Protein AF-A0A2V7JH60-F1 (afdb_monomer_lite)

Secondary structure (DSSP, 8-state):
----TTSHHHHHHHHHHHHHHH-TT-TT--HHHHHHHHHHHHHH-TT-TTHHHHHHHHHHHHHHHHHHHHHHHHHHHHHTTS------------HHHHHHHHHHHHHHHHHHHHHHHHHHHHHHHHHHS---

Structure (mmCIF, N/CA/C/O backbone):
data_AF-A0A2V7JH60-F1
#
_entry.id   AF-A0A2V7JH60-F1
#
loop_
_atom_site.group_PDB
_atom_site.id
_atom_site.type_symbol
_atom_site.label_atom_id
_atom_site.label_alt_id
_atom_site.label_comp_id
_atom_site.label_asym_id
_atom_site.label_entity_id
_atom_site.label_seq_id
_atom_site.pdbx_PDB_ins_code
_atom_site.Cartn_x
_atom_site.Cartn_y
_atom_site.Cartn_z
_atom_site.occupancy
_atom_site.B_iso_or_equiv
_atom_site.auth_seq_id
_atom_site.auth_comp_id
_atom_site.auth_asym_id
_atom_site.auth_atom_id
_atom_site.pdbx_PDB_model_num
ATOM 1 N N . MET A 1 1 ? 0.352 -5.268 -31.745 1.00 51.56 1 MET A N 1
ATOM 2 C CA . MET A 1 1 ? 1.225 -4.368 -30.958 1.00 51.56 1 MET A CA 1
ATOM 3 C C . MET A 1 1 ? 2.415 -5.177 -30.475 1.00 51.56 1 MET A C 1
ATOM 5 O O . MET A 1 1 ? 2.191 -6.235 -29.906 1.00 51.56 1 MET A O 1
ATOM 9 N N . ARG A 1 2 ? 3.653 -4.747 -30.751 1.00 52.59 2 ARG A N 1
ATOM 10 C CA . ARG A 1 2 ? 4.847 -5.390 -30.180 1.00 52.59 2 ARG A CA 1
ATOM 11 C C . ARG A 1 2 ? 4.934 -4.985 -28.711 1.00 52.59 2 ARG A C 1
ATOM 13 O O . ARG A 1 2 ? 5.109 -3.809 -28.412 1.00 52.59 2 ARG A O 1
ATOM 20 N N . THR A 1 3 ? 4.736 -5.936 -27.810 1.00 61.88 3 THR A N 1
ATOM 21 C CA . THR A 1 3 ? 5.021 -5.762 -26.389 1.00 61.88 3 THR A CA 1
ATOM 22 C C . THR A 1 3 ? 6.510 -6.025 -26.192 1.00 61.88 3 THR A C 1
ATOM 24 O O . THR A 1 3 ? 7.017 -7.065 -26.604 1.00 61.88 3 THR A O 1
ATOM 27 N N . HIS A 1 4 ? 7.227 -5.068 -25.607 1.00 64.25 4 HIS A N 1
ATOM 28 C CA . HIS A 1 4 ? 8.632 -5.225 -25.232 1.00 64.25 4 HIS A CA 1
ATOM 29 C C . HIS A 1 4 ? 8.714 -5.311 -23.698 1.00 64.25 4 HIS A C 1
ATOM 31 O O . HIS A 1 4 ? 9.048 -4.317 -23.058 1.00 64.25 4 HIS A O 1
ATOM 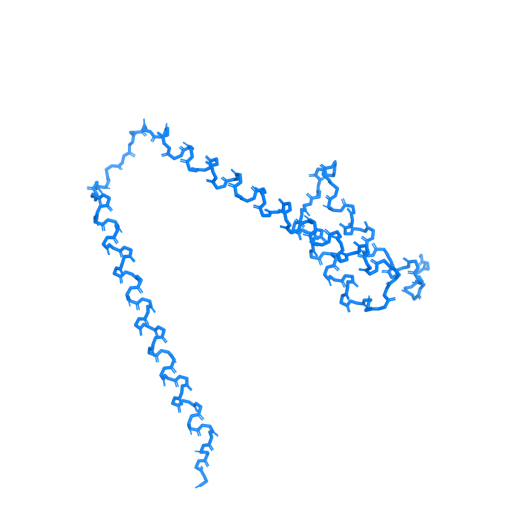37 N N . PRO A 1 5 ? 8.324 -6.451 -23.091 1.00 67.62 5 PRO A N 1
ATOM 38 C CA . PRO A 1 5 ? 8.178 -6.577 -21.637 1.00 67.62 5 PRO A CA 1
ATOM 39 C C . PRO A 1 5 ? 9.501 -6.433 -20.870 1.00 67.62 5 PRO A C 1
ATOM 41 O O . PRO A 1 5 ? 9.481 -6.093 -19.692 1.00 67.62 5 PRO A O 1
ATOM 44 N N . ASP A 1 6 ? 10.639 -6.635 -21.538 1.00 70.81 6 ASP A N 1
ATOM 45 C CA . ASP A 1 6 ? 11.956 -6.665 -20.894 1.00 70.81 6 ASP A CA 1
ATOM 46 C C . ASP A 1 6 ? 12.694 -5.323 -20.919 1.00 70.81 6 ASP A C 1
ATOM 48 O O . ASP A 1 6 ? 13.820 -5.223 -20.412 1.00 70.81 6 ASP A O 1
ATOM 52 N N . THR A 1 7 ? 12.087 -4.281 -21.495 1.00 81.38 7 THR A N 1
ATOM 53 C CA . THR A 1 7 ? 12.693 -2.952 -21.458 1.00 81.38 7 THR A CA 1
ATOM 54 C C . THR A 1 7 ? 12.642 -2.397 -20.045 1.00 81.38 7 THR A C 1
ATOM 56 O O . THR A 1 7 ? 11.762 -2.716 -19.240 1.00 81.38 7 THR A O 1
ATOM 59 N N . ARG A 1 8 ? 13.613 -1.544 -19.726 1.00 81.00 8 ARG A N 1
ATOM 60 C CA . ARG A 1 8 ? 13.632 -0.844 -18.445 1.00 81.00 8 ARG A CA 1
ATOM 61 C C . ARG A 1 8 ? 12.337 -0.062 -18.265 1.00 81.00 8 ARG A C 1
ATOM 63 O O . ARG A 1 8 ? 11.696 -0.179 -17.232 1.00 81.00 8 ARG A O 1
ATOM 70 N N . GLU A 1 9 ? 11.919 0.652 -19.300 1.00 80.38 9 GLU A N 1
ATOM 71 C CA . GLU A 1 9 ? 10.700 1.449 -19.320 1.00 80.38 9 GLU A CA 1
ATOM 72 C C . GLU A 1 9 ? 9.487 0.605 -18.929 1.00 80.38 9 GLU A C 1
ATOM 74 O O . GLU A 1 9 ? 8.697 1.050 -18.104 1.00 80.38 9 GLU A O 1
ATOM 79 N N . ALA A 1 10 ? 9.373 -0.627 -19.445 1.00 80.25 10 ALA A N 1
ATOM 80 C CA . ALA A 1 10 ? 8.278 -1.533 -19.112 1.00 80.25 10 ALA A CA 1
ATOM 81 C C . ALA A 1 10 ? 8.256 -1.918 -17.624 1.00 80.25 10 ALA A C 1
ATOM 83 O O . ALA A 1 10 ? 7.178 -1.955 -17.023 1.00 80.25 10 ALA A O 1
ATOM 84 N N . ARG A 1 11 ? 9.427 -2.138 -17.010 1.00 79.12 11 ARG A N 1
ATOM 85 C CA . ARG A 1 11 ? 9.553 -2.425 -15.570 1.00 79.12 11 ARG A CA 1
ATOM 86 C C . ARG A 1 11 ? 9.156 -1.231 -14.699 1.00 79.12 11 ARG A C 1
ATOM 88 O O . ARG A 1 11 ? 8.518 -1.416 -13.662 1.00 79.12 11 ARG A O 1
ATOM 95 N N . GLU A 1 12 ? 9.441 -0.012 -15.155 1.00 88.81 12 GLU A N 1
ATOM 96 C CA . GLU A 1 12 ? 9.127 1.216 -14.412 1.00 88.81 12 GLU A CA 1
ATOM 97 C C . GLU A 1 12 ? 7.659 1.668 -14.541 1.00 88.81 12 GLU A C 1
ATOM 99 O O . GLU A 1 12 ? 7.197 2.505 -13.763 1.00 88.81 12 GLU A O 1
ATOM 104 N N . ILE A 1 13 ? 6.869 1.106 -15.469 1.00 92.06 13 ILE A N 1
ATOM 105 C CA . ILE A 1 13 ? 5.432 1.432 -15.600 1.00 92.06 13 ILE A CA 1
ATOM 106 C C . ILE A 1 13 ? 4.686 1.185 -14.281 1.00 92.06 13 ILE A C 1
ATOM 108 O O . ILE A 1 13 ? 3.786 1.950 -13.928 1.00 92.06 13 ILE A O 1
ATOM 112 N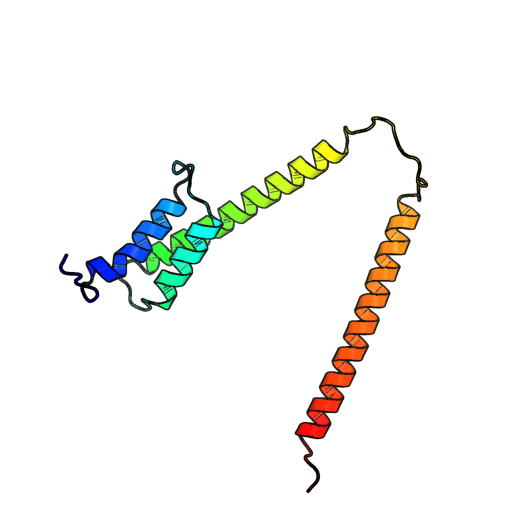 N . ALA A 1 14 ? 5.041 0.121 -13.555 1.00 91.81 14 ALA A N 1
ATOM 113 C CA . ALA A 1 14 ? 4.404 -0.216 -12.284 1.00 91.81 14 ALA A CA 1
ATOM 114 C C . ALA A 1 14 ? 4.605 0.889 -11.235 1.00 91.81 14 ALA A C 1
ATOM 116 O O . ALA A 1 14 ? 3.649 1.259 -10.551 1.00 91.81 14 ALA A O 1
ATOM 117 N N . PHE A 1 15 ? 5.809 1.467 -11.175 1.00 96.00 15 PHE A N 1
ATOM 118 C CA . PHE A 1 15 ? 6.112 2.601 -10.307 1.00 96.00 15 PHE A CA 1
ATOM 119 C C . PHE A 1 15 ? 5.240 3.815 -10.648 1.00 96.00 15 PHE A C 1
ATOM 121 O O . PHE A 1 15 ? 4.546 4.336 -9.776 1.00 96.00 15 PHE A O 1
ATOM 128 N N . TRP A 1 16 ? 5.202 4.228 -11.919 1.00 96.88 16 TRP A N 1
ATOM 129 C CA . TRP A 1 16 ? 4.442 5.413 -12.332 1.00 96.88 16 TRP A CA 1
ATOM 130 C C . TRP A 1 16 ? 2.936 5.261 -12.132 1.00 96.88 16 TRP A C 1
ATOM 132 O O . TRP A 1 16 ? 2.274 6.196 -11.685 1.00 96.88 16 TRP A O 1
ATOM 142 N N . LYS A 1 17 ? 2.387 4.070 -12.398 1.00 95.81 17 LYS A N 1
ATOM 143 C CA . LYS A 1 17 ? 0.980 3.768 -12.104 1.00 95.81 17 LYS A CA 1
ATOM 144 C C . LYS A 1 17 ? 0.682 3.891 -10.613 1.00 95.81 17 LYS A C 1
ATOM 146 O O . LYS A 1 17 ? -0.325 4.489 -10.245 1.00 95.81 17 LYS A O 1
ATOM 151 N N . ALA A 1 18 ? 1.552 3.352 -9.762 1.00 96.81 18 ALA A N 1
ATOM 152 C CA . ALA A 1 18 ? 1.383 3.438 -8.319 1.00 96.81 18 ALA A CA 1
ATOM 153 C C . ALA A 1 18 ? 1.493 4.886 -7.815 1.00 96.81 18 ALA A C 1
ATOM 155 O O . ALA A 1 18 ? 0.661 5.316 -7.020 1.00 96.81 18 ALA A O 1
ATOM 156 N N . ALA A 1 19 ? 2.452 5.662 -8.329 1.00 97.00 19 ALA A N 1
ATOM 157 C CA . ALA A 1 19 ? 2.592 7.083 -8.015 1.00 97.00 19 ALA A CA 1
ATOM 158 C C . ALA A 1 19 ? 1.345 7.888 -8.422 1.00 97.00 19 ALA A C 1
ATOM 160 O O . ALA A 1 19 ? 0.852 8.689 -7.635 1.00 97.00 19 ALA A O 1
ATOM 161 N N . TYR A 1 20 ? 0.780 7.620 -9.603 1.00 97.50 20 TYR A N 1
ATOM 162 C CA . TYR A 1 20 ? -0.455 8.265 -10.056 1.00 97.50 20 TYR A CA 1
ATOM 163 C C . TYR A 1 20 ? -1.673 7.910 -9.186 1.00 97.50 20 TYR A C 1
ATOM 165 O O . TYR A 1 20 ? -2.553 8.740 -8.983 1.00 97.50 20 TYR A O 1
ATOM 173 N N . LEU A 1 21 ? -1.737 6.695 -8.631 1.00 97.50 21 LEU A N 1
ATOM 174 C CA . LEU A 1 21 ? -2.794 6.304 -7.686 1.00 97.50 21 LEU A CA 1
ATOM 175 C C . LEU A 1 21 ? -2.685 7.007 -6.325 1.00 97.50 21 LEU A C 1
ATOM 177 O O . LEU A 1 21 ? -3.688 7.088 -5.618 1.00 97.50 21 LEU A O 1
ATOM 181 N N . LEU A 1 22 ? -1.491 7.479 -5.953 1.00 96.75 22 LEU A N 1
ATOM 182 C CA . LEU A 1 22 ? -1.256 8.234 -4.720 1.00 96.75 22 LEU A CA 1
ATOM 183 C C . LEU A 1 22 ? -1.559 9.727 -4.848 1.00 96.75 22 LEU A C 1
ATOM 185 O O . LEU A 1 22 ? -1.641 10.398 -3.820 1.00 96.75 22 LEU A O 1
ATOM 189 N N . ASP A 1 23 ? -1.690 10.246 -6.068 1.00 95.44 23 ASP A N 1
ATOM 190 C CA . ASP A 1 23 ? -1.938 11.663 -6.310 1.00 95.44 23 ASP A CA 1
ATOM 191 C C . ASP A 1 23 ? -3.279 12.095 -5.685 1.00 95.44 23 ASP A C 1
ATOM 193 O O . ASP A 1 23 ? -4.327 11.590 -6.093 1.00 95.44 23 ASP A O 1
ATOM 197 N N . PRO A 1 24 ? -3.293 13.045 -4.730 1.00 91.25 24 PRO A N 1
ATOM 198 C CA . PRO A 1 24 ? -4.535 13.571 -4.168 1.00 91.25 24 PRO A CA 1
ATOM 199 C C . PRO A 1 24 ? -5.458 14.228 -5.205 1.00 91.25 24 PRO A C 1
ATOM 201 O O . PRO A 1 24 ? -6.662 14.315 -4.972 1.00 91.25 24 PRO A O 1
ATOM 204 N N . ALA A 1 25 ? -4.923 14.692 -6.340 1.00 94.44 25 ALA A N 1
ATOM 205 C CA . ALA A 1 25 ? -5.721 15.224 -7.443 1.00 94.44 25 ALA A CA 1
ATOM 206 C C . ALA A 1 25 ? -6.391 14.119 -8.281 1.00 94.44 25 ALA A C 1
ATOM 208 O O . ALA A 1 25 ? -7.342 14.389 -9.021 1.00 94.44 25 ALA A O 1
ATOM 209 N N . ASN A 1 26 ? -5.942 12.866 -8.157 1.00 94.00 26 ASN A N 1
ATOM 210 C CA . ASN A 1 26 ? -6.556 11.729 -8.823 1.00 94.00 26 ASN A CA 1
ATOM 211 C C . ASN A 1 26 ? -7.785 11.241 -8.041 1.00 94.00 26 ASN A C 1
ATOM 213 O O . ASN A 1 26 ? -7.685 10.448 -7.108 1.00 94.00 26 ASN A O 1
ATOM 217 N N . GLN A 1 27 ? -8.972 11.656 -8.486 1.00 92.44 27 GLN A N 1
ATOM 218 C CA . GLN A 1 27 ? -10.254 11.286 -7.866 1.00 92.44 27 GLN A CA 1
ATOM 219 C C . GLN A 1 27 ? -10.569 9.783 -7.919 1.00 92.44 27 GLN A C 1
ATOM 221 O O . GLN A 1 27 ? -11.383 9.296 -7.139 1.00 92.44 27 GLN A O 1
ATOM 226 N N . SER A 1 28 ? -9.957 9.051 -8.852 1.00 92.44 28 SER A N 1
ATOM 227 C CA . SER A 1 28 ? -10.092 7.591 -8.963 1.00 92.44 28 SER A CA 1
ATOM 228 C C . SER A 1 28 ? -8.966 6.843 -8.239 1.00 92.44 28 SER A C 1
ATOM 230 O O . SER A 1 28 ? -8.967 5.613 -8.188 1.00 92.44 28 SER A O 1
ATOM 232 N N . GLY A 1 29 ? -7.983 7.576 -7.711 1.00 91.31 29 GLY A N 1
ATOM 233 C CA . GLY A 1 29 ? -6.865 7.049 -6.949 1.00 91.31 29 GLY A CA 1
ATOM 234 C C . GLY A 1 29 ? -7.250 6.727 -5.510 1.00 91.31 29 GLY A C 1
ATOM 235 O O . GLY A 1 29 ? -8.269 7.168 -4.981 1.00 91.31 29 GLY A O 1
ATOM 236 N N . SER A 1 30 ? -6.414 5.933 -4.849 1.00 95.12 30 SER A N 1
ATOM 237 C CA . SER A 1 30 ? -6.510 5.751 -3.405 1.00 95.12 30 SER A CA 1
ATOM 238 C C . SER A 1 30 ? -5.141 5.453 -2.819 1.00 95.12 30 SER A C 1
ATOM 240 O O . SER A 1 30 ? -4.326 4.747 -3.421 1.00 95.12 30 SER A O 1
ATOM 242 N N . LEU A 1 31 ? -4.919 5.931 -1.592 1.00 95.38 31 LEU A N 1
ATOM 243 C CA . LEU A 1 31 ? -3.678 5.680 -0.862 1.00 95.38 31 LEU A CA 1
ATOM 244 C C . LEU A 1 31 ? -3.408 4.178 -0.703 1.00 95.38 31 LEU A C 1
ATOM 246 O O . LEU A 1 31 ? -2.281 3.735 -0.890 1.00 95.38 31 LEU A O 1
ATOM 250 N N . ALA A 1 32 ? -4.444 3.379 -0.428 1.00 95.31 32 ALA A N 1
ATOM 251 C CA . ALA A 1 32 ? -4.314 1.931 -0.280 1.00 95.31 32 ALA A CA 1
ATOM 252 C C . ALA A 1 32 ? -3.859 1.248 -1.583 1.00 95.31 32 ALA A C 1
ATOM 254 O O . ALA A 1 32 ? -2.930 0.440 -1.558 1.00 95.31 32 ALA A O 1
ATOM 255 N N . ALA A 1 33 ? -4.468 1.598 -2.721 1.00 96.25 33 ALA A N 1
ATOM 256 C CA . ALA A 1 33 ? -4.093 1.031 -4.016 1.00 96.25 33 ALA A CA 1
ATOM 257 C C . ALA A 1 33 ? -2.684 1.465 -4.446 1.00 96.25 33 ALA A C 1
ATOM 259 O O . ALA A 1 33 ? -1.915 0.646 -4.947 1.00 96.25 33 ALA A O 1
ATOM 260 N N . GLY A 1 34 ? -2.320 2.728 -4.211 1.00 97.06 34 GLY A N 1
ATOM 261 C CA . GLY A 1 34 ? -0.974 3.223 -4.492 1.00 97.06 34 GLY A CA 1
ATOM 262 C C . GLY A 1 34 ? 0.099 2.549 -3.632 1.00 97.06 34 GLY 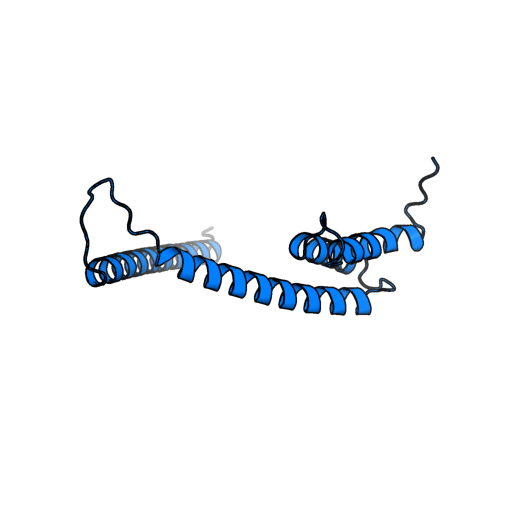A C 1
ATOM 263 O O . GLY A 1 34 ? 1.126 2.137 -4.165 1.00 97.06 34 GLY A O 1
ATOM 264 N N . ILE A 1 35 ? -0.152 2.337 -2.332 1.00 97.94 35 ILE A N 1
ATOM 265 C CA . ILE A 1 35 ? 0.755 1.576 -1.451 1.00 97.94 35 ILE A CA 1
ATOM 266 C C . ILE A 1 35 ? 0.941 0.148 -1.973 1.00 97.94 35 ILE A C 1
ATOM 268 O O . ILE A 1 35 ? 2.078 -0.290 -2.128 1.00 97.94 35 ILE A O 1
ATOM 272 N N . ALA A 1 36 ? -0.150 -0.553 -2.299 1.00 97.75 36 ALA A N 1
ATOM 273 C CA . ALA A 1 36 ? -0.077 -1.913 -2.832 1.00 97.75 36 ALA A CA 1
ATOM 274 C C . ALA A 1 36 ? 0.706 -1.972 -4.159 1.00 97.75 36 ALA A C 1
ATOM 276 O O . ALA A 1 36 ? 1.511 -2.879 -4.369 1.00 97.75 36 ALA A O 1
ATOM 277 N N . GLY A 1 37 ? 0.520 -0.979 -5.035 1.00 96.56 37 GLY A N 1
ATOM 278 C CA . GLY A 1 37 ? 1.281 -0.854 -6.278 1.00 96.56 37 GLY A CA 1
ATOM 279 C C . GLY A 1 37 ? 2.780 -0.640 -6.045 1.00 96.56 37 GLY A C 1
ATOM 280 O O . GLY A 1 37 ? 3.599 -1.268 -6.717 1.00 96.56 37 GLY A O 1
ATOM 281 N N . LEU A 1 38 ? 3.151 0.195 -5.068 1.00 97.31 38 LEU A N 1
ATOM 282 C CA . LEU A 1 38 ? 4.551 0.420 -4.700 1.00 97.31 38 LEU A CA 1
ATOM 283 C C . LEU A 1 38 ? 5.184 -0.819 -4.059 1.00 97.31 38 LEU A C 1
ATOM 285 O O . LEU A 1 38 ? 6.324 -1.141 -4.385 1.00 97.31 38 LEU A O 1
ATOM 289 N N . ASP A 1 39 ? 4.455 -1.544 -3.208 1.00 97.38 39 ASP A N 1
ATOM 290 C CA . ASP A 1 39 ? 4.918 -2.815 -2.636 1.00 97.38 39 ASP A CA 1
ATOM 291 C C . ASP A 1 39 ? 5.155 -3.866 -3.745 1.00 97.38 39 ASP A C 1
ATOM 293 O O . ASP A 1 39 ? 6.165 -4.579 -3.740 1.00 97.38 39 ASP A O 1
ATOM 297 N N . GLY A 1 40 ? 4.286 -3.905 -4.762 1.00 95.38 40 GLY A N 1
ATOM 298 C CA . GLY A 1 40 ? 4.477 -4.720 -5.967 1.00 95.38 40 GLY A CA 1
ATOM 299 C C . GLY A 1 40 ? 5.722 -4.326 -6.770 1.00 95.38 40 GLY A C 1
ATOM 300 O O . GLY A 1 40 ? 6.512 -5.184 -7.159 1.00 95.38 40 GLY A O 1
ATOM 301 N N . TYR A 1 41 ? 5.955 -3.028 -6.973 1.00 94.88 41 TYR A N 1
ATOM 302 C CA . TYR A 1 41 ? 7.154 -2.543 -7.661 1.00 94.88 41 TYR A CA 1
ATOM 303 C C . TYR A 1 41 ? 8.444 -2.874 -6.888 1.00 94.88 41 TYR A C 1
ATOM 305 O O . TYR A 1 41 ? 9.395 -3.382 -7.482 1.00 94.88 41 TYR A O 1
ATOM 313 N N . LEU A 1 42 ? 8.466 -2.640 -5.571 1.00 95.38 42 LEU A N 1
ATOM 314 C CA . LEU A 1 42 ? 9.632 -2.865 -4.706 1.00 95.38 42 LEU A CA 1
ATOM 315 C C . LEU A 1 42 ? 10.012 -4.342 -4.561 1.00 95.38 42 LEU A C 1
ATOM 317 O O . LEU A 1 42 ? 11.187 -4.639 -4.325 1.00 95.38 42 LEU A O 1
ATOM 321 N N . SER A 1 43 ? 9.030 -5.242 -4.662 1.00 95.19 43 SER A N 1
ATOM 322 C CA . SER A 1 43 ? 9.239 -6.694 -4.623 1.00 95.19 43 SER A CA 1
ATOM 323 C C . SER A 1 43 ? 9.692 -7.250 -5.972 1.00 95.19 43 SER A C 1
ATOM 325 O O . SER A 1 43 ? 10.606 -8.070 -6.008 1.00 95.19 43 SER A O 1
ATOM 327 N N . ALA A 1 44 ? 9.112 -6.776 -7.078 1.00 91.25 44 ALA A N 1
ATOM 328 C CA . ALA A 1 44 ? 9.493 -7.205 -8.422 1.00 91.25 44 ALA A CA 1
ATOM 329 C C . ALA A 1 44 ? 10.841 -6.623 -8.889 1.00 91.25 44 ALA A C 1
ATOM 331 O O . ALA A 1 44 ? 11.529 -7.247 -9.692 1.00 91.25 44 ALA A O 1
ATOM 332 N N . ASN A 1 45 ? 11.226 -5.441 -8.391 1.00 88.62 45 ASN A N 1
ATOM 333 C CA . ASN A 1 45 ? 12.434 -4.722 -8.805 1.00 88.62 45 ASN A CA 1
ATOM 334 C C . ASN A 1 45 ? 13.290 -4.343 -7.578 1.00 88.62 45 ASN A C 1
ATOM 336 O O . ASN A 1 45 ? 13.299 -3.179 -7.155 1.00 88.62 45 ASN A O 1
ATOM 340 N N . PRO A 1 46 ? 14.020 -5.306 -6.979 1.00 84.94 46 PRO A N 1
ATOM 341 C CA . PRO A 1 46 ? 14.839 -5.057 -5.792 1.00 84.94 46 PRO A CA 1
ATOM 342 C C . PRO A 1 46 ? 15.966 -4.045 -6.035 1.00 84.94 46 PRO A C 1
ATOM 344 O O . PRO A 1 46 ? 16.303 -3.319 -5.109 1.00 84.94 46 PRO A O 1
ATOM 347 N N . ASP A 1 47 ? 16.451 -3.931 -7.274 1.00 88.69 47 ASP A N 1
ATOM 348 C CA . ASP A 1 47 ? 17.447 -2.943 -7.719 1.00 88.69 47 ASP A CA 1
ATOM 349 C C . ASP A 1 47 ? 16.843 -1.923 -8.706 1.00 88.69 47 ASP A C 1
ATOM 351 O O . ASP A 1 47 ? 17.538 -1.338 -9.536 1.00 88.69 47 ASP A O 1
ATOM 355 N N . GLY A 1 48 ? 15.515 -1.747 -8.663 1.00 86.75 48 GLY A N 1
ATOM 356 C CA . GLY A 1 48 ? 14.788 -0.847 -9.556 1.00 86.75 48 GLY A CA 1
ATOM 357 C C . GLY A 1 48 ? 15.247 0.602 -9.420 1.00 86.75 48 GLY A C 1
ATOM 358 O O . GLY A 1 48 ? 15.581 1.063 -8.325 1.00 86.75 48 GLY A O 1
ATOM 359 N N . TRP A 1 49 ? 15.221 1.347 -10.525 1.00 92.12 49 TRP A N 1
ATOM 360 C CA . TRP A 1 49 ? 15.782 2.699 -10.568 1.00 92.12 49 TRP A CA 1
ATOM 361 C C . TRP A 1 49 ? 15.107 3.646 -9.572 1.00 92.12 49 TRP A C 1
ATOM 363 O O . TRP A 1 49 ? 15.780 4.406 -8.886 1.00 92.12 49 TRP A O 1
ATOM 373 N N . TYR A 1 50 ? 13.782 3.547 -9.452 1.00 95.38 50 TYR A N 1
ATOM 374 C CA . TYR A 1 50 ? 12.981 4.375 -8.550 1.00 95.38 50 TYR A CA 1
ATOM 375 C C . TYR A 1 50 ? 12.773 3.753 -7.166 1.00 95.38 50 TYR A C 1
ATOM 377 O O . TYR A 1 50 ? 11.769 4.008 -6.503 1.00 95.38 50 TYR A O 1
ATOM 385 N N . ARG A 1 51 ? 13.648 2.843 -6.722 1.00 94.69 51 ARG A N 1
ATOM 386 C CA . ARG A 1 51 ? 13.464 2.145 -5.438 1.00 94.69 51 ARG A CA 1
ATOM 387 C C . ARG A 1 51 ? 13.410 3.104 -4.250 1.00 94.69 51 ARG A C 1
ATOM 389 O O . ARG A 1 51 ? 12.596 2.913 -3.340 1.00 94.69 51 ARG A O 1
ATOM 396 N N . ASN A 1 52 ? 14.276 4.113 -4.245 1.00 96.88 52 ASN A N 1
ATOM 397 C CA . ASN A 1 52 ? 14.357 5.080 -3.153 1.00 96.88 52 ASN A CA 1
ATOM 398 C C . ASN A 1 52 ? 13.090 5.940 -3.106 1.00 96.88 52 ASN A C 1
ATOM 400 O O . ASN A 1 52 ? 12.477 6.091 -2.049 1.00 96.88 52 ASN A O 1
ATOM 404 N N . GLU A 1 53 ? 12.647 6.411 -4.267 1.00 97.44 53 GLU A N 1
ATOM 405 C CA . GLU A 1 53 ? 11.425 7.179 -4.470 1.00 97.44 53 GLU A CA 1
ATOM 406 C C . GLU A 1 53 ? 10.194 6.354 -4.092 1.00 97.44 53 GLU A C 1
ATOM 408 O O . GLU A 1 53 ? 9.336 6.831 -3.354 1.00 97.44 53 GLU A O 1
ATOM 413 N N . ALA A 1 54 ? 10.128 5.089 -4.510 1.00 97.00 54 ALA A N 1
ATOM 414 C CA . ALA A 1 54 ? 9.050 4.174 -4.154 1.00 97.00 54 ALA A CA 1
ATOM 415 C C . ALA A 1 54 ? 8.989 3.925 -2.643 1.00 97.00 54 ALA A C 1
ATOM 417 O O . ALA A 1 54 ? 7.912 3.953 -2.050 1.00 97.00 54 ALA A O 1
ATOM 418 N N . THR A 1 55 ? 10.140 3.739 -1.991 1.00 97.56 55 THR A N 1
ATOM 419 C CA . THR A 1 55 ? 10.208 3.564 -0.532 1.00 97.56 55 THR A CA 1
ATOM 420 C C . THR A 1 55 ? 9.738 4.821 0.200 1.00 97.56 55 THR A C 1
ATOM 422 O O . THR A 1 55 ? 8.978 4.723 1.169 1.00 97.56 55 THR A O 1
ATOM 425 N N . LEU A 1 56 ? 10.164 6.000 -0.264 1.00 98.25 56 LEU A N 1
ATOM 426 C CA . LEU A 1 56 ? 9.746 7.287 0.285 1.00 98.25 56 LEU A CA 1
ATOM 427 C C . LEU A 1 56 ? 8.234 7.482 0.130 1.00 98.25 56 LEU A C 1
ATOM 429 O O . LEU A 1 56 ? 7.542 7.686 1.125 1.00 98.25 56 LEU A O 1
ATOM 433 N N . LEU A 1 57 ? 7.712 7.346 -1.092 1.00 97.81 57 LEU A N 1
ATOM 434 C CA . LEU A 1 57 ? 6.289 7.502 -1.391 1.00 97.81 57 LEU A CA 1
ATOM 435 C C . LEU A 1 57 ? 5.430 6.518 -0.598 1.00 97.81 57 LEU A C 1
ATOM 437 O O . LEU A 1 57 ? 4.411 6.917 -0.043 1.00 97.81 57 LEU A O 1
ATOM 441 N N . ARG A 1 58 ? 5.861 5.260 -0.462 1.00 98.00 58 ARG A N 1
ATOM 442 C CA . ARG A 1 58 ? 5.144 4.241 0.314 1.00 98.00 58 ARG A CA 1
ATOM 443 C C . ARG A 1 58 ? 5.042 4.618 1.792 1.00 98.00 58 ARG A C 1
ATOM 445 O O . ARG A 1 58 ? 3.976 4.479 2.389 1.00 98.00 58 ARG A O 1
ATOM 452 N N . ARG A 1 59 ? 6.129 5.113 2.397 1.00 98.06 59 ARG A N 1
ATOM 453 C CA . ARG A 1 59 ? 6.124 5.583 3.796 1.00 98.06 59 ARG A CA 1
ATOM 454 C C . ARG A 1 59 ? 5.221 6.802 3.968 1.00 98.06 59 ARG A C 1
ATOM 456 O O . ARG A 1 59 ? 4.398 6.812 4.879 1.00 98.06 59 ARG A O 1
ATOM 463 N N . THR A 1 60 ? 5.326 7.784 3.076 1.00 97.81 60 THR A N 1
ATOM 464 C CA . THR A 1 60 ? 4.492 8.994 3.106 1.00 97.81 60 THR A CA 1
ATOM 465 C C . THR A 1 60 ? 3.011 8.659 2.939 1.00 97.81 60 THR A C 1
ATOM 467 O O . THR A 1 60 ? 2.180 9.132 3.713 1.00 97.81 60 THR A O 1
ATOM 470 N N . ALA A 1 61 ? 2.674 7.783 1.993 1.00 96.75 61 ALA A N 1
ATOM 471 C CA . ALA A 1 61 ? 1.307 7.329 1.769 1.00 96.75 61 ALA A CA 1
ATOM 472 C C . ALA A 1 61 ? 0.739 6.572 2.977 1.00 96.75 61 ALA A C 1
ATOM 474 O O . ALA A 1 61 ? -0.422 6.771 3.326 1.00 96.75 61 ALA A O 1
ATOM 475 N N . ALA A 1 62 ? 1.548 5.749 3.653 1.00 96.19 62 ALA A N 1
ATOM 476 C CA . ALA A 1 62 ? 1.126 5.053 4.868 1.00 96.19 62 ALA A CA 1
ATOM 477 C C . ALA A 1 62 ? 0.794 6.031 6.009 1.00 96.19 62 ALA A C 1
ATOM 479 O O . ALA A 1 62 ? -0.212 5.856 6.697 1.00 96.19 62 ALA A O 1
ATOM 480 N N . VAL A 1 63 ? 1.593 7.091 6.177 1.00 97.12 63 VAL A N 1
ATOM 481 C CA . VAL A 1 63 ? 1.305 8.161 7.146 1.00 97.12 63 VAL A CA 1
ATOM 482 C C . VAL A 1 63 ? 0.015 8.894 6.773 1.00 97.12 63 VAL A C 1
ATOM 484 O O . VAL A 1 63 ? -0.864 9.047 7.620 1.00 97.12 63 VAL A O 1
ATOM 487 N N . ALA A 1 64 ? -0.143 9.286 5.506 1.00 95.00 64 ALA A N 1
ATOM 488 C CA . ALA A 1 64 ? -1.349 9.958 5.023 1.00 95.00 64 ALA A CA 1
ATOM 489 C C . ALA A 1 64 ? -2.612 9.098 5.221 1.00 95.00 64 ALA A C 1
ATOM 491 O O . ALA A 1 64 ? -3.642 9.601 5.671 1.00 95.00 64 ALA A O 1
ATOM 492 N N . ALA A 1 65 ? -2.523 7.789 4.965 1.00 93.44 65 ALA A N 1
ATOM 493 C CA . ALA A 1 65 ? -3.619 6.851 5.188 1.00 93.44 65 ALA A CA 1
ATOM 494 C C . ALA A 1 65 ? -3.974 6.739 6.679 1.00 93.44 65 ALA A C 1
ATOM 496 O O . ALA A 1 65 ? -5.152 6.711 7.036 1.00 93.44 65 ALA A O 1
ATOM 497 N N . GLY A 1 66 ? -2.966 6.729 7.557 1.00 92.38 66 GLY A N 1
ATOM 498 C CA . GLY A 1 66 ? -3.162 6.773 9.006 1.00 92.38 66 GLY A CA 1
ATOM 499 C C . GLY A 1 66 ? -3.925 8.022 9.452 1.00 92.38 66 GLY A C 1
ATOM 500 O O . GLY A 1 66 ? -4.918 7.910 10.169 1.00 92.38 66 GLY A O 1
ATOM 501 N N . VAL A 1 67 ? -3.522 9.201 8.969 1.00 93.50 67 VAL A N 1
ATOM 502 C CA . VAL A 1 67 ? -4.193 10.474 9.283 1.00 93.50 67 VAL A CA 1
ATOM 503 C C . VAL A 1 67 ? -5.640 10.485 8.781 1.00 93.50 67 VAL A C 1
ATOM 505 O O . VAL A 1 67 ? -6.545 10.839 9.538 1.00 93.50 67 VAL A O 1
ATOM 508 N N . ALA A 1 68 ? -5.886 10.036 7.546 1.00 88.19 68 ALA A N 1
ATOM 509 C CA . ALA A 1 68 ? -7.235 9.957 6.982 1.00 88.19 68 ALA A CA 1
ATOM 510 C C . ALA A 1 68 ? -8.154 9.021 7.790 1.00 88.19 68 ALA A C 1
ATOM 512 O O . ALA A 1 68 ? -9.318 9.341 8.035 1.00 88.19 68 ALA A O 1
ATOM 513 N N . ASN A 1 69 ? -7.626 7.888 8.261 1.00 88.31 69 ASN A N 1
ATOM 514 C CA . ASN A 1 69 ? -8.379 6.948 9.090 1.00 88.31 69 ASN A CA 1
ATOM 515 C C . ASN A 1 69 ? -8.710 7.523 10.472 1.00 88.31 69 ASN A C 1
ATOM 517 O O . ASN A 1 69 ? -9.838 7.363 10.936 1.00 88.31 69 ASN A O 1
ATOM 521 N N . ILE A 1 70 ? -7.771 8.226 11.113 1.00 89.38 70 ILE A N 1
ATOM 522 C CA . ILE A 1 70 ? -8.016 8.903 12.397 1.00 89.38 70 ILE A CA 1
ATOM 523 C C . ILE A 1 70 ? -9.114 9.961 12.239 1.00 89.38 70 ILE A C 1
ATOM 525 O O . ILE A 1 70 ? -10.046 9.997 13.040 1.00 89.38 70 ILE A O 1
ATOM 529 N N . ALA A 1 71 ? -9.050 10.772 11.179 1.00 83.62 71 ALA A N 1
ATOM 530 C CA . ALA A 1 71 ? -10.072 11.775 10.889 1.00 83.62 71 ALA A CA 1
ATOM 531 C C . ALA A 1 71 ? -11.456 11.137 10.679 1.00 83.62 71 ALA A C 1
ATOM 533 O O . ALA A 1 71 ? -12.449 11.612 11.229 1.00 83.62 71 ALA A O 1
ATOM 534 N N . LYS A 1 72 ? -11.523 10.014 9.952 1.00 83.44 72 LYS A N 1
ATOM 535 C CA . LYS A 1 72 ? -12.771 9.266 9.745 1.00 83.44 72 LYS A CA 1
ATOM 536 C C . LYS A 1 72 ? -13.341 8.706 11.052 1.00 83.44 72 LYS A C 1
ATOM 538 O O . LYS A 1 72 ? -14.547 8.780 11.268 1.00 83.44 72 LYS A O 1
ATOM 543 N N . LEU A 1 73 ? -12.491 8.166 11.927 1.00 82.00 73 LEU A N 1
ATOM 544 C CA . LEU A 1 73 ? -12.906 7.661 13.239 1.00 82.00 73 LEU A CA 1
ATOM 545 C C . LEU A 1 73 ? -13.417 8.790 14.148 1.00 82.00 73 LEU A C 1
ATOM 547 O O . LEU A 1 73 ? -14.431 8.614 14.821 1.00 82.00 73 LEU A O 1
ATOM 551 N N . ALA A 1 74 ? -12.769 9.958 14.130 1.00 78.56 74 ALA A N 1
ATOM 552 C CA . ALA A 1 74 ? -13.213 11.134 14.880 1.00 78.56 74 ALA A CA 1
ATOM 553 C C . ALA A 1 74 ? -14.563 11.679 14.373 1.00 78.56 74 ALA A C 1
ATOM 555 O O . ALA A 1 74 ? -15.433 12.025 15.173 1.00 78.56 74 ALA A O 1
ATOM 556 N N . ALA A 1 75 ? -14.773 11.699 13.053 1.00 74.94 75 ALA A N 1
ATOM 557 C CA . ALA A 1 75 ? -16.048 12.096 12.456 1.00 74.94 75 ALA A CA 1
ATOM 558 C C . ALA A 1 75 ? -17.180 11.121 12.833 1.00 74.94 75 ALA A C 1
ATOM 560 O O . ALA A 1 75 ? -18.228 11.550 13.309 1.00 74.94 75 ALA A O 1
ATOM 561 N N . ALA A 1 76 ? -16.935 9.809 12.740 1.00 71.62 76 ALA A N 1
ATOM 562 C CA . ALA A 1 76 ? -17.910 8.786 13.129 1.00 71.62 76 ALA A CA 1
ATOM 563 C C . ALA A 1 76 ? -18.276 8.840 14.627 1.00 71.62 76 ALA A C 1
ATOM 565 O O . ALA A 1 76 ? -19.431 8.623 14.997 1.00 71.62 76 ALA A O 1
ATOM 566 N N . ALA A 1 77 ? -17.317 9.171 15.498 1.00 65.88 77 ALA A N 1
ATOM 567 C CA . ALA A 1 77 ? -17.578 9.376 16.924 1.00 65.88 77 ALA A CA 1
ATOM 568 C C . ALA A 1 77 ? -18.452 10.616 17.201 1.00 65.88 77 ALA A C 1
ATOM 570 O O . ALA A 1 77 ? -19.176 10.641 18.194 1.00 65.88 77 ALA A O 1
ATOM 571 N N . THR A 1 78 ? -18.416 11.619 16.319 1.00 59.06 78 THR A N 1
ATOM 572 C CA . THR A 1 78 ? -19.204 12.854 16.446 1.00 59.06 78 THR A CA 1
ATOM 573 C C . THR A 1 78 ? -20.646 12.653 15.966 1.00 59.06 78 THR A C 1
ATOM 575 O O . THR A 1 78 ? -21.578 13.036 16.675 1.00 59.06 78 THR A O 1
ATOM 578 N N . ASP A 1 79 ? -20.847 11.951 14.844 1.00 56.16 79 ASP A N 1
ATOM 579 C CA . ASP A 1 79 ? -22.183 11.600 14.319 1.00 56.16 79 ASP A CA 1
ATOM 580 C C . ASP A 1 79 ? -22.951 10.624 15.226 1.00 56.16 79 ASP A C 1
ATOM 582 O O . ASP A 1 79 ? -24.181 10.603 15.249 1.00 56.16 79 ASP A O 1
ATOM 586 N N . SER A 1 80 ? -22.236 9.858 16.052 1.00 52.94 80 SER A N 1
ATOM 587 C CA . SER A 1 80 ? -22.842 8.985 17.065 1.00 52.94 80 SER A CA 1
ATOM 588 C C . SER A 1 80 ? -23.487 9.753 18.235 1.00 52.94 80 SER A C 1
ATOM 590 O O . SER A 1 80 ? -24.166 9.142 19.057 1.00 52.94 80 SER A O 1
ATOM 592 N N . SER A 1 81 ? -23.285 11.076 18.340 1.00 52.47 81 SER A N 1
ATOM 593 C CA . SER A 1 81 ? -23.829 11.910 19.429 1.00 52.47 81 SER A CA 1
ATOM 594 C C . SER A 1 81 ? -25.114 12.675 19.076 1.00 52.47 81 SER A C 1
ATOM 596 O O . SER A 1 81 ? -25.768 13.207 19.971 1.00 52.47 81 SER A O 1
ATOM 598 N N . THR A 1 82 ? -25.521 12.704 17.802 1.00 47.06 82 THR A N 1
ATOM 599 C CA . THR A 1 82 ? -26.657 13.513 17.305 1.00 47.06 82 THR A CA 1
ATOM 600 C C . THR A 1 82 ? -27.825 12.695 16.742 1.00 47.06 82 THR A C 1
ATOM 602 O O . THR A 1 82 ? -28.779 13.256 16.206 1.00 47.06 82 THR A O 1
ATOM 605 N N . GLY A 1 83 ? -27.820 11.375 16.933 1.00 45.44 83 GLY A N 1
ATOM 606 C CA . GLY A 1 83 ? -28.883 10.463 16.500 1.00 45.44 83 GLY A CA 1
ATOM 607 C C . GLY A 1 83 ? -29.892 10.071 17.584 1.00 45.44 83 GLY A C 1
ATOM 608 O O . GLY A 1 83 ? -30.239 8.899 17.677 1.00 45.44 83 GLY A O 1
ATOM 609 N N . VAL A 1 84 ? -30.386 11.005 18.407 1.00 51.38 84 VAL A N 1
ATOM 610 C CA . VAL A 1 84 ? -31.605 10.764 19.208 1.00 51.38 84 VAL A CA 1
ATOM 611 C C . VAL A 1 84 ? -32.819 11.070 18.331 1.00 51.38 84 VAL A C 1
ATOM 613 O O . VAL A 1 84 ? -33.365 12.169 18.363 1.00 51.38 84 VAL A O 1
ATOM 616 N N . LYS A 1 85 ? -33.237 10.091 17.526 1.00 48.75 85 LYS A N 1
ATOM 617 C CA . LYS A 1 85 ? -34.614 9.982 17.026 1.00 48.75 85 LYS A CA 1
ATOM 618 C C . LYS A 1 85 ? -35.049 8.523 17.081 1.00 48.75 85 LYS A C 1
ATOM 620 O O . LYS A 1 85 ? -34.822 7.753 16.159 1.00 48.75 85 LYS A O 1
ATOM 625 N N . ASP A 1 86 ? -35.601 8.184 18.239 1.00 51.19 86 ASP A N 1
ATOM 626 C CA . ASP A 1 86 ? -36.899 7.527 18.385 1.00 51.19 86 ASP A CA 1
ATOM 627 C C . ASP A 1 86 ? -37.306 6.565 17.252 1.00 51.19 86 ASP A C 1
ATOM 629 O O . ASP A 1 86 ? -37.887 6.977 16.251 1.00 51.19 86 ASP A O 1
ATOM 633 N N . THR A 1 87 ? -36.973 5.277 17.395 1.00 47.38 87 THR A N 1
ATOM 634 C CA . THR A 1 87 ? -37.926 4.148 17.346 1.00 47.38 87 THR A CA 1
ATOM 635 C C . THR A 1 87 ? -37.196 2.801 17.456 1.00 47.38 87 THR A C 1
ATOM 637 O O . THR A 1 87 ? -36.145 2.579 16.866 1.00 47.38 87 THR A O 1
ATOM 640 N N . VAL A 1 88 ? -37.835 1.881 18.185 1.00 41.84 88 VAL A N 1
ATOM 641 C CA . VAL A 1 88 ? -37.482 0.477 18.483 1.00 41.84 88 VAL A CA 1
ATOM 642 C C . VAL A 1 88 ? -36.670 0.246 19.766 1.00 41.84 88 VAL A C 1
ATOM 644 O O . VAL A 1 88 ? -35.445 0.213 19.829 1.00 41.84 88 VAL A O 1
ATOM 647 N N . ILE A 1 89 ? -37.468 0.009 20.802 1.00 50.47 89 ILE A N 1
ATOM 648 C CA . ILE A 1 89 ? -37.187 -0.576 22.107 1.00 50.47 89 ILE A CA 1
ATOM 649 C C . ILE A 1 89 ? -36.403 -1.893 21.964 1.00 50.47 89 ILE A C 1
ATOM 651 O O . ILE A 1 89 ? -36.987 -2.900 21.579 1.00 50.47 89 ILE A O 1
ATOM 655 N N . VAL A 1 90 ? -35.133 -1.914 22.384 1.00 43.03 90 VAL A N 1
ATOM 656 C CA . VAL A 1 90 ? -34.546 -3.024 23.160 1.00 43.03 90 VAL A CA 1
ATOM 657 C C . VAL A 1 90 ? -33.558 -2.426 24.163 1.00 43.03 90 VAL A C 1
ATOM 659 O O . VAL A 1 90 ? -32.442 -2.066 23.813 1.00 43.03 90 VAL A O 1
ATOM 662 N N . GLY A 1 91 ? -34.016 -2.315 25.412 1.00 42.53 91 GLY A N 1
ATOM 663 C CA . GLY A 1 91 ? -33.220 -2.308 26.642 1.00 42.53 91 GLY A CA 1
ATOM 664 C C . GLY A 1 91 ? -31.939 -1.479 26.650 1.00 42.53 91 GLY A C 1
ATOM 665 O O . GLY A 1 91 ? -30.868 -1.963 26.292 1.00 42.53 91 GLY A O 1
AT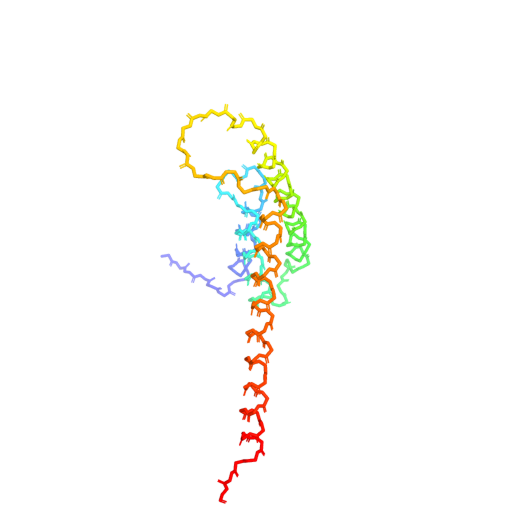OM 666 N N . SER A 1 92 ? -32.037 -0.279 27.212 1.00 47.59 92 SER A N 1
ATOM 667 C CA . SER A 1 92 ? -30.935 0.470 27.808 1.00 47.59 92 SER A CA 1
ATOM 668 C C . SER A 1 92 ? -30.181 -0.381 28.841 1.00 47.59 92 SER A C 1
ATOM 670 O O . SER A 1 92 ? -30.423 -0.277 30.041 1.00 47.59 92 SER A O 1
ATOM 672 N N . LYS A 1 93 ? -29.258 -1.226 28.379 1.00 55.47 93 LYS A N 1
ATOM 673 C CA . LYS A 1 93 ? -28.192 -1.761 29.219 1.00 55.47 93 LYS A CA 1
ATOM 674 C C . LYS A 1 93 ? -27.261 -0.603 29.522 1.00 55.47 93 LYS A C 1
ATOM 676 O O . LYS A 1 93 ? -26.684 -0.024 28.593 1.00 55.47 93 LYS A O 1
ATOM 681 N N . SER A 1 94 ? -27.183 -0.238 30.803 1.00 67.12 94 SER A N 1
ATOM 682 C CA . SER A 1 94 ? -26.266 0.787 31.307 1.00 67.12 94 SER A CA 1
ATOM 683 C C . SER A 1 94 ? -24.895 0.609 30.652 1.00 67.12 94 SER A C 1
ATOM 685 O O . SER A 1 94 ? -24.467 -0.517 30.390 1.00 67.12 94 SER A O 1
ATOM 687 N N . ARG A 1 95 ? -24.186 1.705 30.377 1.00 65.50 95 ARG A N 1
ATOM 688 C CA . ARG A 1 95 ? -22.818 1.678 29.834 1.00 65.50 95 ARG A CA 1
ATOM 689 C C . ARG A 1 95 ? -21.923 0.682 30.591 1.00 65.50 95 ARG A C 1
ATOM 691 O O . ARG A 1 95 ? -21.078 0.033 29.980 1.00 65.50 95 ARG A O 1
ATOM 698 N N . ASP A 1 96 ? -22.181 0.500 31.883 1.00 65.38 96 ASP A N 1
ATOM 699 C CA . ASP A 1 96 ? -21.493 -0.454 32.752 1.00 65.38 96 ASP A CA 1
ATOM 700 C C . ASP A 1 96 ? -21.787 -1.924 32.412 1.00 65.38 96 ASP A C 1
ATOM 702 O O . ASP A 1 96 ? -20.880 -2.753 32.443 1.00 65.38 96 ASP A O 1
ATOM 706 N N . GLU A 1 97 ? -23.011 -2.260 32.003 1.00 70.62 97 GLU A N 1
ATOM 707 C CA . GLU A 1 97 ? -23.376 -3.609 31.551 1.00 70.62 97 GLU A CA 1
ATOM 708 C C . GLU A 1 97 ? -22.759 -3.942 30.190 1.00 70.62 97 GLU A C 1
ATOM 710 O O . GLU A 1 97 ? -22.382 -5.086 29.940 1.00 70.62 97 GLU A O 1
ATOM 715 N N . GLN A 1 98 ? -22.607 -2.946 29.313 1.00 74.31 98 GLN A N 1
ATOM 716 C CA . GLN A 1 98 ? -21.901 -3.125 28.042 1.00 74.31 98 GLN A CA 1
ATOM 717 C C . GLN A 1 98 ? -20.398 -3.325 28.272 1.00 74.31 98 GLN A C 1
ATOM 719 O O . GLN A 1 98 ? -19.790 -4.195 27.652 1.00 74.31 98 GLN A O 1
ATOM 724 N N . ILE A 1 99 ? -19.803 -2.575 29.206 1.00 75.9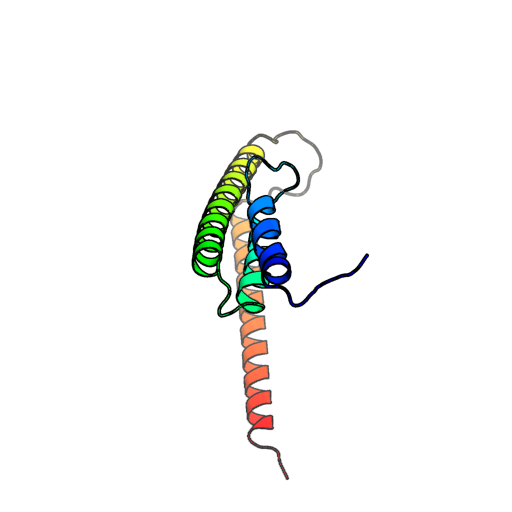4 99 ILE A N 1
ATOM 725 C CA . ILE A 1 99 ? -18.403 -2.765 29.612 1.00 75.94 99 ILE A CA 1
ATOM 726 C C . ILE A 1 99 ? -18.207 -4.145 30.251 1.00 75.94 99 ILE A C 1
ATOM 728 O O . ILE A 1 99 ? -17.209 -4.805 29.958 1.00 75.94 99 ILE A O 1
ATOM 732 N N . ALA A 1 100 ? -19.143 -4.603 31.085 1.00 80.38 100 ALA A N 1
ATOM 733 C CA . ALA A 1 100 ? -19.108 -5.946 31.659 1.00 80.38 100 ALA A CA 1
ATOM 734 C C . ALA A 1 100 ? -19.189 -7.024 30.565 1.00 80.38 100 ALA A C 1
ATOM 736 O O . ALA A 1 100 ? -18.313 -7.880 30.494 1.00 80.38 100 ALA A O 1
ATOM 737 N N . ALA A 1 101 ? -20.139 -6.909 29.633 1.00 80.12 101 ALA A N 1
ATOM 738 C CA . ALA A 1 101 ? -20.288 -7.859 28.531 1.00 80.12 101 ALA A CA 1
ATOM 739 C C . ALA A 1 101 ? -19.043 -7.924 27.625 1.00 80.12 101 ALA A C 1
ATOM 741 O O . ALA A 1 101 ? -18.611 -9.011 27.241 1.00 80.12 101 ALA A O 1
ATOM 742 N N . LEU A 1 102 ? -18.424 -6.780 27.314 1.00 83.62 102 LEU A N 1
ATOM 743 C CA . LEU A 1 102 ? -17.181 -6.737 26.536 1.00 83.62 102 LEU A CA 1
ATOM 744 C C . LEU A 1 102 ? -16.003 -7.358 27.297 1.00 83.62 102 LEU A C 1
ATOM 746 O O . LEU A 1 102 ? -15.165 -8.028 26.694 1.00 83.62 102 LEU A O 1
ATOM 750 N N . ARG A 1 103 ? -15.931 -7.169 28.621 1.00 85.56 103 ARG A N 1
ATOM 751 C CA . ARG A 1 103 ? -14.918 -7.818 29.467 1.00 85.56 103 ARG A CA 1
ATOM 752 C C . ARG A 1 103 ? -15.105 -9.331 29.510 1.00 85.56 103 ARG A C 1
ATOM 754 O O . ARG A 1 103 ? -14.111 -10.044 29.392 1.00 85.56 103 ARG A O 1
ATOM 761 N N . ASP A 1 104 ? -16.343 -9.804 29.598 1.00 88.88 104 ASP A N 1
ATOM 762 C CA . ASP A 1 104 ? -16.662 -11.233 29.592 1.00 88.88 104 ASP A CA 1
ATOM 763 C C . ASP A 1 104 ? -16.316 -11.874 28.243 1.00 88.88 104 ASP A C 1
ATOM 765 O O . ASP A 1 104 ? -15.681 -12.929 28.199 1.00 88.88 104 ASP A O 1
ATOM 769 N N . GLN A 1 105 ? -16.625 -11.201 27.130 1.00 85.25 105 GLN A N 1
ATOM 770 C CA . GLN A 1 105 ? -16.217 -11.644 25.791 1.00 85.25 105 GLN A CA 1
ATOM 771 C C . GLN A 1 105 ? -14.692 -11.686 25.634 1.00 85.25 105 GLN A C 1
ATOM 773 O O . GLN A 1 105 ? -14.143 -12.628 25.059 1.00 85.25 105 GLN A O 1
ATOM 778 N N . LEU A 1 106 ? -13.986 -10.696 26.182 1.00 88.25 106 LEU A N 1
ATOM 779 C CA . LEU A 1 106 ? -12.527 -10.638 26.146 1.00 88.25 106 LEU A CA 1
ATOM 780 C C . LEU A 1 106 ? -11.896 -11.739 27.012 1.00 88.25 106 LEU A C 1
ATOM 782 O O . LEU A 1 106 ? -10.878 -12.316 26.627 1.00 88.25 106 LEU A O 1
ATOM 786 N N . ALA A 1 107 ? -12.504 -12.071 28.152 1.00 89.50 107 ALA A N 1
ATOM 787 C CA . ALA A 1 107 ? -12.094 -13.195 28.987 1.00 89.50 107 ALA A CA 1
ATOM 788 C C . ALA A 1 107 ? -12.327 -14.541 28.281 1.00 89.50 107 ALA A C 1
ATOM 790 O O . ALA A 1 107 ? -11.423 -15.378 28.259 1.00 89.50 107 ALA A O 1
ATOM 791 N N . ALA A 1 108 ? -13.486 -14.721 27.640 1.00 87.75 108 ALA A N 1
ATOM 792 C CA . ALA A 1 108 ? -13.806 -15.921 26.871 1.00 87.75 108 ALA A CA 1
ATOM 793 C C . ALA A 1 108 ? -12.827 -16.129 25.702 1.00 87.75 108 ALA A C 1
ATOM 795 O O . ALA A 1 108 ? -12.244 -17.205 25.570 1.00 87.75 108 ALA A O 1
ATOM 796 N N . SER A 1 109 ? -12.556 -15.079 24.920 1.00 89.38 109 SER A N 1
ATOM 797 C CA . SER A 1 109 ? -11.599 -15.139 23.808 1.00 89.38 109 SER A CA 1
ATOM 798 C C . SER A 1 109 ? -10.175 -15.452 24.284 1.00 89.38 109 SER A C 1
ATOM 800 O O . SER A 1 109 ? -9.478 -16.267 23.680 1.00 89.38 109 SER A O 1
ATOM 802 N N . LYS A 1 110 ? -9.741 -14.882 25.417 1.00 90.81 110 LYS A N 1
ATOM 803 C CA . LYS A 1 110 ? -8.440 -15.218 26.019 1.00 90.81 110 LYS A CA 1
ATOM 804 C C . LYS A 1 110 ? -8.357 -16.677 26.465 1.00 90.81 110 LYS A C 1
ATOM 806 O O . LYS A 1 110 ? -7.316 -17.302 26.270 1.00 90.81 110 LYS A O 1
ATOM 811 N N . ALA A 1 111 ? -9.423 -17.221 27.051 1.00 89.56 111 ALA A N 1
ATOM 812 C CA . ALA A 1 111 ? -9.470 -18.624 27.456 1.00 89.56 111 ALA A CA 1
ATOM 813 C C . ALA A 1 111 ? -9.401 -19.563 26.241 1.00 89.56 111 ALA A C 1
ATOM 815 O O . ALA A 1 111 ? -8.680 -20.561 26.269 1.00 89.56 111 ALA A O 1
ATOM 816 N N . GLU A 1 112 ? -10.089 -19.214 25.154 1.00 88.69 112 GLU A N 1
ATOM 817 C CA . GLU A 1 112 ? -10.038 -19.963 23.900 1.00 88.69 112 GLU A CA 1
ATOM 818 C C . GLU A 1 112 ? -8.638 -19.929 23.273 1.00 88.69 112 GLU A C 1
ATOM 820 O O . GLU A 1 112 ? -8.099 -20.978 22.923 1.00 88.69 112 GLU A O 1
ATOM 825 N N . LEU A 1 113 ? -7.981 -18.765 23.241 1.00 89.25 113 LEU A N 1
ATOM 826 C CA . LEU A 1 113 ? -6.594 -18.646 22.780 1.00 89.25 113 LEU A CA 1
ATOM 827 C C . LEU A 1 113 ? -5.619 -19.461 23.636 1.00 89.25 113 LEU A C 1
ATOM 829 O O . LEU A 1 113 ? -4.729 -20.113 23.093 1.00 89.25 113 LEU A O 1
ATOM 833 N N . ALA A 1 114 ? -5.785 -19.463 24.961 1.00 88.75 114 ALA A N 1
ATOM 834 C CA . ALA A 1 114 ? -4.961 -20.278 25.852 1.00 88.75 114 ALA A CA 1
ATOM 835 C C . ALA A 1 114 ? -5.155 -21.779 25.581 1.00 88.75 114 ALA A C 1
ATOM 837 O O . ALA A 1 114 ? -4.180 -22.532 25.538 1.00 88.75 114 ALA A O 1
ATOM 838 N N . LYS A 1 115 ? -6.399 -22.207 25.336 1.00 89.88 115 LYS A N 1
ATOM 839 C CA . LYS A 1 115 ? -6.717 -23.591 24.971 1.00 89.88 115 LYS A CA 1
ATOM 840 C C . LYS A 1 115 ? -6.077 -23.979 23.638 1.00 89.88 115 LYS A C 1
ATOM 842 O O . LYS A 1 115 ? -5.390 -24.995 23.575 1.00 89.88 115 LYS A O 1
ATOM 847 N N . VAL A 1 116 ? -6.236 -23.152 22.605 1.00 91.88 116 VAL A N 1
ATOM 848 C CA . VAL A 1 116 ? -5.632 -23.384 21.284 1.00 91.88 116 VAL A CA 1
ATOM 849 C C . VAL A 1 116 ? -4.105 -23.393 21.376 1.00 91.88 116 VAL A C 1
ATOM 851 O O . VAL A 1 116 ? -3.461 -24.259 20.791 1.00 91.88 116 VAL A O 1
ATOM 854 N N . SER A 1 117 ? -3.506 -22.493 22.158 1.00 86.06 117 SER A N 1
ATOM 855 C CA . SER A 1 117 ? -2.057 -22.483 22.393 1.00 86.06 117 SER A CA 1
ATOM 856 C C . SER A 1 117 ? -1.578 -23.785 23.041 1.00 86.06 117 SER A C 1
ATOM 858 O O . SER A 1 117 ? -0.591 -24.366 22.595 1.00 86.06 117 SER A O 1
ATOM 860 N N . ALA A 1 118 ? -2.292 -24.285 24.053 1.00 89.06 118 ALA A N 1
ATOM 861 C CA . ALA A 1 118 ? -1.956 -25.550 24.703 1.00 89.06 118 ALA A CA 1
ATOM 862 C C . ALA A 1 118 ? -2.117 -26.755 23.755 1.00 89.06 118 ALA A C 1
ATOM 864 O O . ALA A 1 118 ? -1.311 -27.689 23.786 1.00 89.06 118 ALA A O 1
ATOM 865 N N . GLU A 1 119 ? -3.133 -26.739 22.888 1.00 88.31 119 GLU A N 1
ATOM 866 C CA . GLU A 1 119 ? -3.311 -27.753 21.846 1.00 88.31 119 GLU A CA 1
ATOM 867 C C . GLU A 1 119 ? -2.170 -27.717 20.822 1.00 88.31 119 GLU A C 1
ATOM 869 O O . GLU A 1 119 ? -1.620 -28.771 20.491 1.00 88.31 119 GLU A O 1
ATOM 874 N N . LEU A 1 120 ? -1.742 -26.526 20.391 1.00 88.38 120 LEU A N 1
ATOM 875 C CA . LEU A 1 120 ? -0.586 -26.361 19.509 1.00 88.38 120 LEU A CA 1
ATOM 876 C C . LEU A 1 120 ? 0.694 -26.908 20.140 1.00 88.38 120 LEU A C 1
ATOM 878 O O . LEU A 1 120 ? 1.442 -27.616 19.468 1.00 88.38 120 LEU A O 1
ATOM 882 N N . ASP A 1 121 ? 0.938 -26.648 21.421 1.00 86.69 121 ASP A N 1
ATOM 883 C CA . ASP A 1 121 ? 2.122 -27.169 22.109 1.00 86.69 121 ASP A CA 1
ATOM 884 C C . ASP A 1 121 ? 2.069 -28.694 22.273 1.00 86.69 121 ASP A C 1
ATOM 886 O O . ASP A 1 121 ? 3.086 -29.380 22.128 1.00 86.69 121 ASP A O 1
ATOM 890 N N . ARG A 1 122 ? 0.877 -29.265 22.474 1.00 85.44 122 ARG A N 1
ATOM 891 C CA . ARG A 1 122 ? 0.682 -30.720 22.493 1.00 85.44 122 ARG A CA 1
ATOM 892 C C . ARG A 1 122 ? 0.941 -31.349 21.124 1.00 85.44 122 ARG A C 1
ATOM 894 O O . ARG A 1 122 ? 1.596 -32.390 21.059 1.00 85.44 122 ARG A O 1
ATOM 901 N N . ILE A 1 123 ? 0.462 -30.730 20.044 1.00 86.50 123 ILE A N 1
ATOM 902 C CA . ILE A 1 123 ? 0.723 -31.168 18.665 1.00 86.50 123 ILE A CA 1
ATOM 903 C C . ILE A 1 123 ? 2.217 -31.065 18.361 1.00 86.50 123 ILE A C 1
ATOM 905 O O . ILE A 1 123 ? 2.800 -32.039 17.891 1.00 86.50 123 ILE A O 1
ATOM 909 N N . LYS A 1 124 ? 2.860 -29.942 18.702 1.00 85.00 124 LYS A N 1
ATOM 910 C CA . LYS A 1 124 ? 4.313 -29.767 18.558 1.00 85.00 124 LYS A CA 1
ATOM 911 C C . LYS A 1 124 ? 5.083 -30.855 19.300 1.00 85.00 124 LYS A C 1
ATOM 913 O O . LYS A 1 124 ? 6.000 -31.434 18.730 1.00 85.00 124 LYS A O 1
ATOM 918 N N . LYS A 1 125 ? 4.689 -31.197 20.531 1.00 84.25 125 LYS A N 1
ATOM 919 C CA . LYS A 1 125 ? 5.333 -32.268 21.307 1.00 84.25 125 LYS A CA 1
ATOM 920 C C . LYS A 1 125 ? 5.144 -33.653 20.676 1.00 84.25 125 LYS A C 1
ATOM 922 O O . LYS A 1 125 ? 6.081 -34.444 20.680 1.00 84.25 125 LYS A O 1
ATOM 927 N N . ARG A 1 126 ? 3.967 -33.944 20.107 1.00 80.44 126 ARG A N 1
ATOM 928 C CA . ARG A 1 126 ? 3.724 -35.189 19.350 1.00 80.44 126 ARG A CA 1
ATOM 929 C C . ARG A 1 126 ? 4.512 -35.240 18.042 1.00 80.44 126 ARG A C 1
ATOM 931 O O . ARG A 1 126 ? 4.943 -36.314 17.653 1.00 80.44 126 ARG A O 1
ATOM 938 N N . LEU A 1 127 ? 4.705 -34.102 17.379 1.00 79.88 127 LEU A N 1
ATOM 939 C CA . LEU A 1 127 ? 5.494 -34.023 16.151 1.00 79.88 127 LEU A CA 1
ATOM 940 C C . LEU A 1 127 ? 7.002 -34.141 16.427 1.00 79.88 127 LEU A C 1
ATOM 942 O O . LEU A 1 127 ? 7.717 -34.732 15.629 1.00 79.88 127 LEU A O 1
ATOM 946 N N . ALA A 1 128 ? 7.477 -33.604 17.555 1.00 77.38 128 ALA A N 1
ATOM 947 C CA . ALA A 1 128 ? 8.875 -33.693 17.979 1.00 77.38 128 ALA A CA 1
ATOM 948 C C . ALA A 1 128 ? 9.272 -35.094 18.487 1.00 77.38 128 ALA A C 1
ATOM 950 O O . ALA A 1 128 ? 10.434 -35.468 18.373 1.00 77.38 128 ALA A O 1
ATOM 951 N N . ASN A 1 129 ? 8.312 -35.876 18.996 1.00 69.69 129 ASN A N 1
ATOM 952 C CA . ASN A 1 129 ? 8.473 -37.296 19.323 1.00 69.69 129 ASN A CA 1
ATOM 953 C C . ASN A 1 129 ? 7.527 -38.150 18.455 1.00 69.69 129 ASN A C 1
ATOM 955 O O . ASN A 1 129 ? 6.504 -38.627 18.959 1.00 69.69 129 ASN A O 1
ATOM 959 N N . PRO A 1 130 ? 7.836 -38.358 17.163 1.00 65.94 130 PRO A N 1
ATOM 960 C CA . PRO A 1 130 ? 7.099 -39.313 16.354 1.00 65.94 130 PRO A CA 1
ATOM 961 C C . PRO A 1 130 ? 7.426 -40.714 16.883 1.00 65.94 130 PRO A C 1
ATOM 963 O O . PRO A 1 130 ? 8.559 -41.177 16.780 1.00 65.94 130 PRO A O 1
ATOM 966 N N . SER A 1 131 ? 6.462 -41.365 17.533 1.00 61.88 131 SER A N 1
ATOM 967 C CA . SER A 1 131 ? 6.594 -42.768 17.926 1.00 61.88 131 SER A CA 1
ATOM 968 C C . SER A 1 131 ? 6.798 -43.618 16.666 1.00 61.88 131 SER A C 1
ATOM 970 O O . SER A 1 131 ? 5.887 -43.694 15.843 1.00 61.88 131 SER A O 1
ATOM 972 N N . ASN A 1 132 ? 7.992 -44.202 16.522 1.00 47.94 132 ASN A N 1
ATOM 973 C CA . ASN A 1 132 ? 8.195 -45.463 15.804 1.00 47.94 132 ASN A CA 1
ATOM 974 C C . ASN A 1 132 ? 7.775 -46.616 16.717 1.00 47.94 132 ASN A C 1
ATOM 976 O O . ASN A 1 132 ? 8.063 -46.512 17.934 1.00 47.94 132 ASN A O 1
#

Radius of gyration: 25.33 Å; chains: 1; bounding box: 55×61×64 Å

Foldseek 3Di:
DDDPCPDLVNLCVLVVVLVLLLDPVPPVHDLVSSLVSLVVSCVVCVPRPCNVVSVVSNVVSVVVVVVVVVVVVVVVVVVVVPPPDDDDDDDDPDPVNVVVVVVVVVVVVVVVVVVVVVVVVVVVVCVVDVDD

pLDDT: mean 82.19, std 16.12, range [41.84, 98.25]

Sequence (132 aa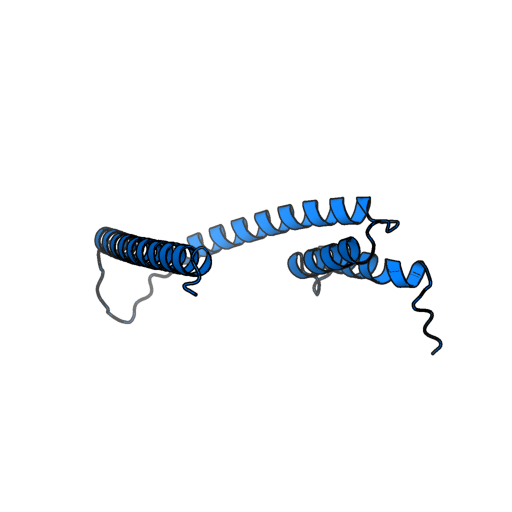):
MRTHPDTREAREIAFWKAAYLLDPANQSGSLAAGIAGLDGYLSANPDGWYRNEATLLRRTAAVAAGVANIAKLAAAATDSSTGVKDTVIVGSKSRDEQIAALRDQLAASKAELAKVSAELDRIKKRLANPSN